Protein AF-A0A257NFE0-F1 (afdb_monomer_lite)

Structure (mmCIF, N/CA/C/O backbone):
data_AF-A0A257NFE0-F1
#
_entry.id   AF-A0A257NFE0-F1
#
loop_
_atom_site.group_PDB
_atom_site.id
_atom_site.type_symbol
_atom_site.label_atom_id
_atom_site.label_alt_id
_atom_s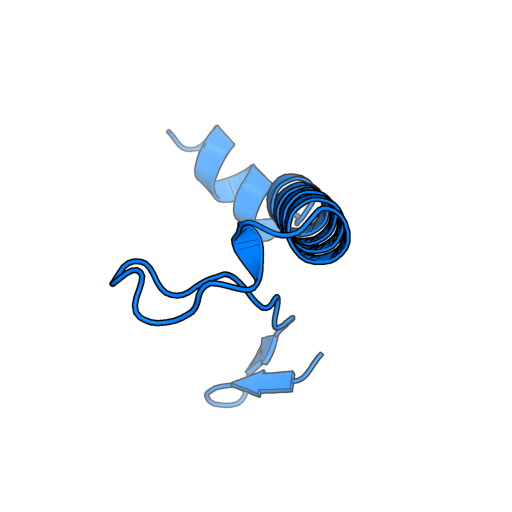ite.label_comp_id
_atom_site.label_asym_id
_atom_site.label_entity_id
_atom_site.label_seq_i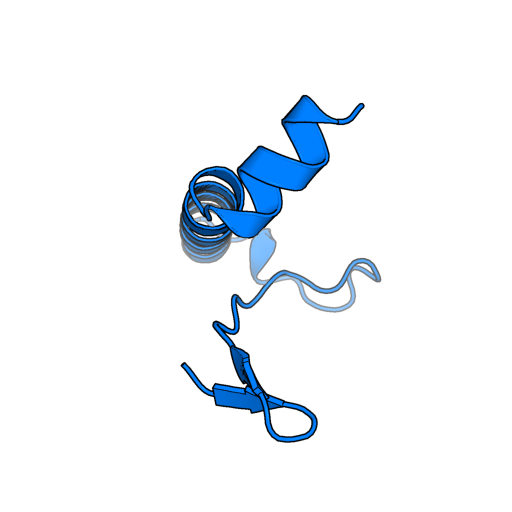d
_atom_site.pdbx_PDB_ins_code
_atom_site.Cartn_x
_atom_site.Cartn_y
_atom_site.Cartn_z
_atom_site.occupancy
_atom_site.B_iso_or_equiv
_atom_site.auth_seq_id
_atom_site.auth_comp_id
_atom_site.auth_asym_id
_atom_site.auth_atom_id
_atom_site.pdbx_PDB_model_num
ATOM 1 N N . PRO A 1 1 ? -13.068 6.453 -2.548 1.00 84.38 1 PRO A N 1
ATOM 2 C CA . PRO A 1 1 ? -14.098 5.612 -1.910 1.00 84.38 1 PRO A CA 1
ATOM 3 C C . PRO A 1 1 ? -14.669 4.495 -2.807 1.00 84.38 1 PRO A C 1
ATOM 5 O O . PRO A 1 1 ? -15.134 4.744 -3.917 1.00 84.38 1 PRO A O 1
ATOM 8 N N . VAL A 1 2 ? -14.652 3.276 -2.278 1.00 93.88 2 VAL A N 1
ATOM 9 C CA . VAL A 1 2 ? -15.264 2.053 -2.812 1.00 93.88 2 VAL A CA 1
ATOM 10 C C . VAL A 1 2 ? -16.262 1.499 -1.790 1.00 93.88 2 VAL A C 1
ATOM 12 O O . VAL A 1 2 ? -16.230 1.889 -0.622 1.00 93.88 2 VAL A O 1
ATOM 15 N N . THR A 1 3 ? -17.139 0.587 -2.209 1.00 96.75 3 THR A N 1
ATOM 16 C CA . THR A 1 3 ? -17.978 -0.186 -1.282 1.00 96.75 3 THR A CA 1
ATOM 17 C C . THR A 1 3 ? -17.364 -1.569 -1.087 1.00 96.75 3 THR A C 1
ATOM 19 O O . THR A 1 3 ? -17.207 -2.307 -2.057 1.00 96.75 3 THR A O 1
ATOM 22 N N . TYR A 1 4 ? -17.041 -1.933 0.154 1.00 94.12 4 TYR A N 1
ATOM 23 C CA . TYR A 1 4 ? -16.477 -3.231 0.530 1.00 94.12 4 TYR A CA 1
ATOM 24 C C . TYR A 1 4 ? -17.321 -3.854 1.650 1.00 94.12 4 TYR A C 1
ATOM 26 O O . TYR A 1 4 ? -17.531 -3.230 2.686 1.00 94.12 4 TYR A O 1
ATOM 34 N N . HIS A 1 5 ? -17.885 -5.047 1.417 1.00 95.19 5 HIS A N 1
ATOM 35 C CA . HIS A 1 5 ? -18.857 -5.706 2.313 1.00 95.19 5 HIS A CA 1
ATOM 36 C C . HIS A 1 5 ? -19.994 -4.790 2.822 1.00 95.19 5 HIS A C 1
ATOM 38 O O . HIS A 1 5 ? -20.405 -4.877 3.972 1.00 95.19 5 HIS A O 1
ATOM 44 N N . GLY A 1 6 ? -20.506 -3.893 1.971 1.00 95.62 6 GLY A N 1
ATOM 45 C CA . GLY A 1 6 ? -21.580 -2.955 2.337 1.00 95.62 6 GLY A CA 1
ATOM 46 C C . GLY A 1 6 ? -21.118 -1.702 3.091 1.00 95.62 6 GLY A C 1
ATOM 47 O O . GLY A 1 6 ? -21.936 -0.831 3.378 1.00 95.62 6 GLY A O 1
ATOM 48 N N . HIS A 1 7 ? -19.819 -1.560 3.357 1.00 92.88 7 HIS A N 1
ATOM 49 C CA . HIS A 1 7 ? -19.234 -0.380 3.987 1.00 92.88 7 HIS A CA 1
ATOM 50 C C . HIS A 1 7 ? -18.561 0.519 2.950 1.00 92.88 7 HIS A C 1
ATOM 52 O O . HIS A 1 7 ? -17.922 0.038 2.015 1.00 92.88 7 HIS A O 1
ATOM 58 N N . ARG A 1 8 ? -18.681 1.839 3.121 1.00 94.69 8 ARG A N 1
ATOM 59 C CA . ARG A 1 8 ? -17.916 2.810 2.332 1.00 94.69 8 ARG A CA 1
ATOM 60 C C . ARG A 1 8 ? -16.494 2.876 2.883 1.00 94.69 8 ARG A C 1
ATOM 62 O O . ARG A 1 8 ? -16.308 3.141 4.067 1.00 94.69 8 ARG A O 1
ATOM 69 N N . THR A 1 9 ? -15.507 2.653 2.026 1.00 94.19 9 THR A N 1
ATOM 70 C CA . THR A 1 9 ? -14.099 2.509 2.417 1.00 94.19 9 THR A CA 1
ATOM 71 C C . THR A 1 9 ? -13.199 3.226 1.420 1.00 94.19 9 THR A C 1
ATOM 73 O O . THR A 1 9 ? -13.539 3.336 0.243 1.00 94.19 9 THR A O 1
ATOM 76 N N . ASP A 1 10 ? -12.040 3.704 1.858 1.00 93.69 10 ASP A N 1
ATOM 77 C CA . ASP A 1 10 ? -11.005 4.191 0.952 1.00 93.69 10 ASP A CA 1
ATOM 78 C C . ASP A 1 10 ? -10.052 3.059 0.564 1.00 93.69 10 ASP A C 1
ATOM 80 O O . ASP A 1 10 ? -9.572 2.308 1.409 1.00 93.69 10 ASP A O 1
ATOM 84 N N . ALA A 1 11 ? -9.811 2.915 -0.739 1.00 94.25 11 ALA A N 1
ATOM 85 C CA . ALA A 1 11 ? -8.8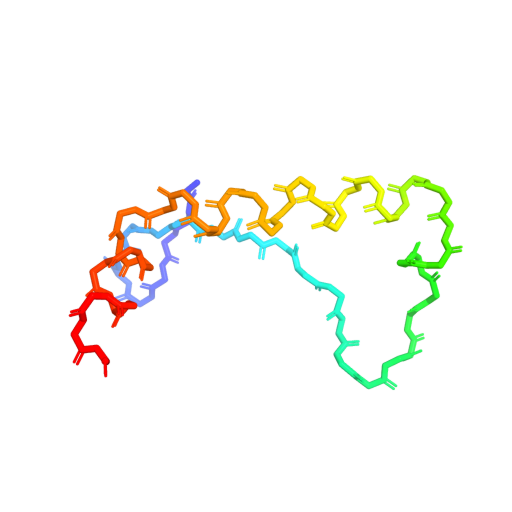99 1.923 -1.291 1.00 94.25 11 ALA A CA 1
ATOM 86 C C . ALA A 1 11 ? -7.601 2.616 -1.707 1.00 94.25 11 ALA A C 1
ATOM 88 O O . ALA A 1 11 ? -7.621 3.496 -2.569 1.00 94.25 11 ALA A O 1
ATOM 89 N N . ILE A 1 12 ? -6.489 2.213 -1.095 1.00 93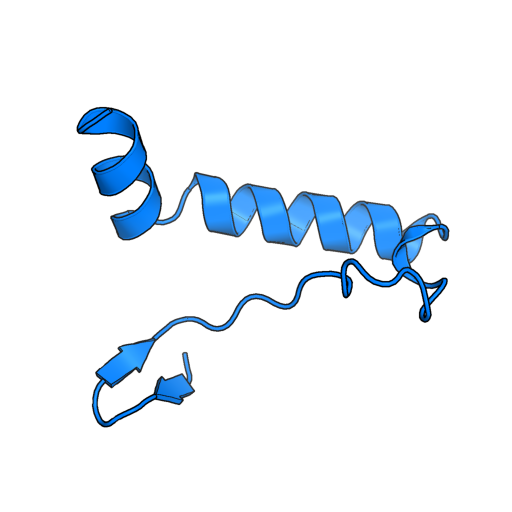.69 12 ILE A N 1
ATOM 90 C CA . ILE A 1 12 ? -5.154 2.755 -1.360 1.00 93.69 12 ILE A CA 1
ATOM 91 C C . ILE A 1 12 ? -4.312 1.631 -1.985 1.00 93.69 12 ILE A C 1
ATOM 93 O O . ILE A 1 12 ? -4.124 0.598 -1.339 1.00 93.69 12 ILE A O 1
ATOM 97 N N . PRO A 1 13 ? -3.829 1.776 -3.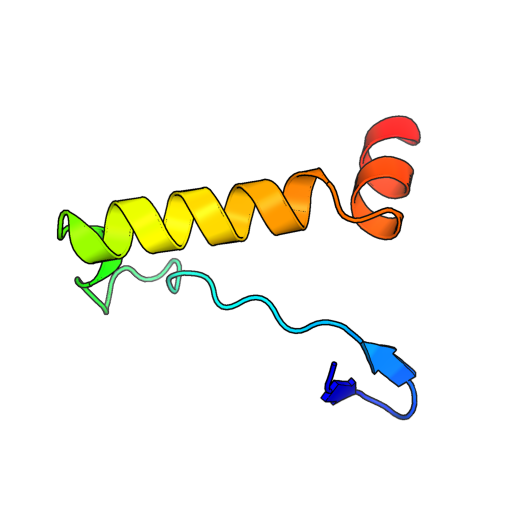232 1.00 90.94 13 PRO A N 1
ATOM 98 C CA . PRO A 1 13 ? -3.013 0.751 -3.870 1.00 90.94 13 PRO A CA 1
ATOM 99 C C . PRO A 1 13 ? -1.608 0.713 -3.256 1.00 90.94 13 PRO A C 1
ATOM 101 O O . PRO A 1 13 ? -0.968 1.746 -3.076 1.00 90.94 13 PRO A O 1
ATOM 104 N N . LEU A 1 14 ? -1.111 -0.493 -2.981 1.00 92.06 14 LEU A N 1
ATOM 105 C CA . LEU A 1 14 ? 0.245 -0.746 -2.493 1.00 92.06 14 LEU A CA 1
ATOM 106 C C . LEU A 1 14 ? 0.920 -1.830 -3.346 1.00 92.06 14 LEU A C 1
ATOM 108 O O . LEU A 1 14 ? 0.232 -2.662 -3.948 1.00 92.06 14 LEU A O 1
ATOM 112 N N . PRO A 1 15 ? 2.261 -1.842 -3.431 1.00 88.69 15 PRO A N 1
ATOM 113 C CA . PRO A 1 15 ? 2.984 -2.888 -4.132 1.00 88.69 15 PRO A CA 1
ATOM 114 C C . PRO A 1 15 ? 2.769 -4.234 -3.447 1.00 88.69 15 PRO A C 1
ATOM 116 O O . PRO A 1 15 ? 2.769 -4.349 -2.223 1.00 88.69 15 PRO A O 1
ATOM 119 N N . HIS A 1 16 ? 2.610 -5.275 -4.260 1.00 86.19 16 HIS A N 1
ATOM 120 C CA . HIS A 1 16 ? 2.437 -6.622 -3.745 1.00 86.19 16 HIS A CA 1
ATOM 121 C C . HIS A 1 16 ? 3.747 -7.127 -3.104 1.00 86.19 16 HIS A C 1
ATOM 123 O O . HIS A 1 16 ? 4.801 -7.048 -3.747 1.00 86.19 16 HIS A O 1
ATOM 129 N N . PRO A 1 17 ? 3.711 -7.703 -1.887 1.00 81.12 17 PRO A N 1
ATOM 130 C CA . PRO A 1 17 ? 4.915 -8.075 -1.137 1.00 81.12 17 PRO A CA 1
ATOM 131 C C . PRO A 1 17 ? 5.722 -9.211 -1.779 1.00 81.12 17 PRO A C 1
ATOM 133 O O . PRO A 1 17 ? 6.900 -9.367 -1.478 1.00 81.12 17 PRO A O 1
ATOM 136 N N . SER A 1 18 ? 5.131 -9.984 -2.700 1.00 85.12 18 SER A N 1
ATOM 137 C CA . SER A 1 18 ? 5.850 -11.050 -3.418 1.00 85.12 18 SER A CA 1
ATOM 138 C C . SER A 1 18 ? 6.946 -10.548 -4.364 1.00 85.12 18 SER A C 1
ATOM 140 O O . SER A 1 18 ? 7.721 -11.353 -4.870 1.00 85.12 18 SER A O 1
ATOM 142 N N . GLY A 1 19 ? 6.991 -9.246 -4.672 1.00 76.06 19 GLY A N 1
ATOM 143 C CA . GLY A 1 19 ? 8.009 -8.675 -5.557 1.00 76.06 19 GLY A CA 1
ATOM 144 C C . GLY A 1 19 ? 7.853 -9.025 -7.043 1.00 76.06 19 GLY A C 1
ATOM 145 O O . GLY A 1 19 ? 8.707 -8.638 -7.836 1.00 76.06 19 GLY A O 1
ATOM 146 N N . ALA A 1 20 ? 6.761 -9.691 -7.444 1.00 80.69 20 ALA A N 1
ATOM 147 C CA . ALA A 1 20 ? 6.486 -10.045 -8.843 1.00 80.69 20 ALA A CA 1
ATOM 148 C C . ALA A 1 20 ? 6.321 -8.822 -9.766 1.00 80.69 20 ALA A C 1
ATOM 150 O O . ALA A 1 20 ? 6.414 -8.944 -10.983 1.00 80.69 20 ALA A O 1
ATOM 151 N N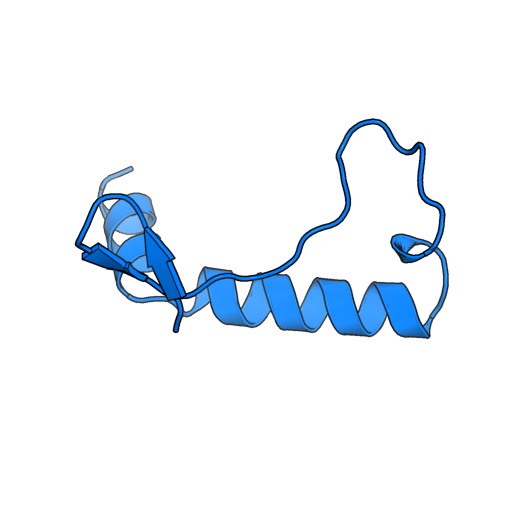 . SER A 1 21 ? 6.082 -7.638 -9.194 1.00 73.31 21 SER A N 1
ATOM 152 C CA . SER A 1 21 ? 5.963 -6.392 -9.938 1.00 73.31 21 SER A CA 1
ATOM 153 C C . SER A 1 21 ? 7.090 -5.426 -9.588 1.00 73.31 21 SER A C 1
ATOM 155 O O . SER A 1 21 ? 7.324 -5.139 -8.415 1.00 73.31 21 SER A O 1
ATOM 157 N N . THR A 1 22 ? 7.778 -4.903 -10.602 1.00 78.38 22 THR A N 1
ATOM 158 C CA . THR A 1 22 ? 8.955 -4.031 -10.452 1.00 78.38 22 THR A CA 1
ATOM 159 C C . THR A 1 22 ? 8.625 -2.540 -10.437 1.00 78.38 22 THR A C 1
ATOM 161 O O . THR A 1 22 ? 9.534 -1.734 -10.265 1.00 78.38 22 THR A O 1
ATOM 164 N N . TRP A 1 23 ? 7.352 -2.148 -10.583 1.00 75.06 23 TRP A N 1
ATOM 165 C CA . TRP A 1 23 ? 6.971 -0.735 -10.719 1.00 75.06 23 TRP A CA 1
ATOM 166 C C . TRP A 1 23 ? 7.448 0.123 -9.538 1.00 75.06 23 TRP A C 1
ATOM 168 O O . TRP A 1 23 ? 7.950 1.218 -9.762 1.00 75.06 23 TRP A O 1
ATOM 178 N N . HIS A 1 24 ? 7.416 -0.412 -8.309 1.00 74.88 24 HIS A N 1
ATOM 179 C CA . HIS A 1 24 ? 7.898 0.248 -7.086 1.00 74.88 24 HIS A CA 1
ATOM 180 C C . HIS A 1 24 ? 9.413 0.526 -7.063 1.00 74.88 24 HIS A C 1
ATOM 182 O O . HIS A 1 24 ? 9.902 1.126 -6.115 1.00 74.88 24 HIS A O 1
ATOM 188 N N . ARG A 1 25 ? 10.172 0.064 -8.066 1.00 82.94 25 ARG A N 1
ATOM 189 C CA . ARG A 1 25 ? 11.623 0.298 -8.202 1.00 82.94 25 ARG A CA 1
ATOM 190 C C . ARG A 1 25 ? 11.958 1.399 -9.206 1.00 82.94 25 ARG A C 1
ATOM 192 O O . ARG A 1 25 ? 13.126 1.708 -9.408 1.00 82.94 25 ARG A O 1
ATOM 199 N N . THR A 1 26 ? 10.944 1.956 -9.860 1.00 88.19 26 THR A N 1
ATOM 200 C CA . THR A 1 26 ? 11.080 3.135 -10.719 1.00 88.19 26 THR A CA 1
ATOM 201 C C . THR A 1 26 ? 10.892 4.396 -9.884 1.00 88.19 26 THR A C 1
ATOM 203 O O . THR A 1 26 ? 10.191 4.361 -8.875 1.00 88.19 26 THR A O 1
ATOM 206 N N . GLU A 1 27 ? 11.461 5.521 -10.313 1.00 91.25 27 GLU A N 1
ATOM 207 C CA . GLU A 1 27 ? 11.270 6.820 -9.650 1.00 91.25 27 GLU A CA 1
ATOM 208 C C . GLU A 1 27 ? 9.779 7.164 -9.480 1.00 91.25 27 GLU A C 1
ATOM 210 O O . GLU A 1 27 ? 9.328 7.509 -8.390 1.00 91.25 27 GLU A O 1
ATOM 215 N N . GLN A 1 28 ? 8.988 6.955 -10.536 1.00 88.69 28 GLN A N 1
ATOM 216 C CA . GLN A 1 28 ? 7.538 7.164 -10.520 1.00 88.69 28 GLN A CA 1
ATOM 217 C C . GLN A 1 28 ? 6.839 6.253 -9.504 1.00 88.69 28 GLN A C 1
ATOM 219 O O . GLN A 1 28 ? 5.960 6.695 -8.766 1.00 88.69 28 GLN A O 1
ATOM 224 N N . GLY A 1 29 ? 7.229 4.980 -9.439 1.00 91.00 29 GLY A N 1
ATOM 225 C CA . GLY A 1 29 ? 6.641 4.038 -8.494 1.00 91.00 29 GLY A CA 1
ATOM 226 C C . GLY A 1 29 ? 7.012 4.309 -7.041 1.00 91.00 29 GLY A C 1
ATOM 227 O O . GLY A 1 29 ? 6.168 4.118 -6.168 1.00 91.00 29 GLY A O 1
ATOM 228 N N . LEU A 1 30 ? 8.228 4.790 -6.778 1.00 91.94 30 LEU A N 1
ATOM 229 C CA . LEU A 1 30 ? 8.645 5.221 -5.444 1.00 91.94 30 LEU A CA 1
ATOM 230 C C . LEU A 1 30 ? 7.823 6.427 -4.974 1.00 91.94 30 LEU A C 1
ATOM 232 O O . LEU A 1 30 ? 7.295 6.394 -3.866 1.00 91.94 30 LEU A O 1
ATOM 236 N N . ALA A 1 31 ? 7.626 7.432 -5.834 1.00 93.75 31 ALA A N 1
ATOM 237 C CA . ALA A 1 31 ? 6.807 8.602 -5.508 1.00 93.75 31 ALA A CA 1
ATOM 238 C C . ALA A 1 31 ? 5.331 8.236 -5.242 1.00 93.75 31 ALA A C 1
ATOM 240 O O . ALA A 1 31 ? 4.701 8.758 -4.316 1.00 93.75 31 ALA A O 1
ATOM 241 N N . LEU A 1 32 ? 4.772 7.303 -6.022 1.00 93.31 32 LEU A N 1
ATOM 242 C CA . LEU A 1 32 ? 3.417 6.784 -5.799 1.00 93.31 32 LEU A CA 1
ATOM 243 C C . LEU A 1 32 ? 3.313 5.987 -4.494 1.00 93.31 32 LEU A C 1
ATOM 245 O O . LEU A 1 32 ? 2.314 6.112 -3.785 1.00 93.31 32 LEU A O 1
ATOM 249 N N . LEU A 1 33 ? 4.332 5.190 -4.166 1.00 93.62 33 LEU A N 1
ATOM 250 C CA . LEU A 1 33 ? 4.388 4.447 -2.910 1.00 93.62 33 LEU A CA 1
ATOM 251 C C . LEU A 1 33 ? 4.459 5.392 -1.709 1.00 93.62 33 LEU A C 1
ATOM 253 O O . LEU A 1 33 ? 3.696 5.216 -0.763 1.00 93.62 33 LEU A O 1
ATOM 257 N N . GLU A 1 34 ? 5.329 6.400 -1.754 1.00 95.25 34 GLU A N 1
ATOM 258 C CA . GLU A 1 34 ? 5.425 7.416 -0.704 1.00 95.25 34 GLU A CA 1
ATOM 259 C C . GLU A 1 34 ? 4.073 8.104 -0.497 1.00 95.25 34 GLU A C 1
ATOM 261 O O . GLU A 1 34 ? 3.551 8.114 0.616 1.00 95.25 34 GLU A O 1
ATOM 266 N N . SER A 1 35 ? 3.440 8.548 -1.586 1.00 95.56 35 SER A N 1
ATOM 267 C CA . SER A 1 35 ? 2.113 9.172 -1.544 1.00 95.56 35 SER A CA 1
ATOM 268 C C . SER A 1 35 ? 1.056 8.253 -0.916 1.00 95.56 35 SER A C 1
ATOM 270 O O . SER A 1 35 ? 0.288 8.681 -0.053 1.00 95.56 35 SER A O 1
ATOM 272 N N . ALA A 1 36 ? 1.023 6.976 -1.309 1.00 95.75 36 ALA A N 1
ATOM 273 C CA . ALA A 1 36 ? 0.098 5.987 -0.758 1.00 95.75 36 ALA A CA 1
ATOM 274 C C . ALA A 1 36 ? 0.313 5.771 0.751 1.00 95.75 36 ALA A C 1
ATOM 276 O O . ALA A 1 36 ? -0.654 5.733 1.518 1.00 95.75 36 ALA A O 1
ATOM 277 N N . LEU A 1 37 ? 1.571 5.671 1.189 1.00 95.56 37 LEU A N 1
ATOM 278 C CA . LEU A 1 37 ? 1.921 5.499 2.599 1.00 95.56 37 LEU A CA 1
ATOM 279 C C . LEU A 1 37 ? 1.622 6.754 3.427 1.00 95.56 37 LEU A C 1
ATOM 281 O O . LEU A 1 37 ? 1.149 6.622 4.555 1.00 95.56 37 LEU A O 1
ATOM 285 N N . THR A 1 38 ? 1.816 7.955 2.879 1.00 97.19 38 THR A N 1
ATOM 286 C CA . THR A 1 38 ? 1.423 9.212 3.532 1.00 97.19 38 THR A CA 1
ATOM 287 C C . THR A 1 38 ? -0.088 9.277 3.748 1.00 97.19 38 THR A C 1
ATOM 289 O O . THR A 1 38 ? -0.530 9.590 4.855 1.00 97.19 38 THR A O 1
ATOM 292 N N . ILE A 1 39 ? -0.889 8.924 2.735 1.00 96.38 39 ILE A N 1
ATOM 293 C CA . ILE A 1 39 ? -2.355 8.873 2.863 1.00 96.38 39 ILE A CA 1
ATOM 294 C C . ILE A 1 39 ? -2.755 7.874 3.953 1.00 96.38 39 ILE A C 1
ATOM 296 O O . ILE A 1 39 ? -3.576 8.195 4.813 1.00 96.38 39 ILE A O 1
ATOM 300 N N . LEU A 1 40 ? -2.158 6.677 3.948 1.00 95.38 40 LEU A N 1
ATOM 301 C CA . LEU A 1 40 ? -2.442 5.654 4.952 1.00 95.38 40 LEU A CA 1
ATOM 302 C C . LEU A 1 40 ? -2.078 6.135 6.362 1.00 95.38 40 LEU A C 1
ATOM 304 O O . LEU A 1 40 ? -2.892 6.013 7.276 1.00 95.38 40 LEU A O 1
ATOM 308 N N . GLN A 1 41 ? -0.892 6.727 6.532 1.00 96.12 41 GLN A N 1
ATOM 309 C CA . GLN A 1 41 ? -0.434 7.265 7.811 1.00 96.12 41 GLN A CA 1
ATOM 310 C C . GLN A 1 41 ? -1.410 8.313 8.352 1.00 96.12 41 GLN A C 1
ATOM 312 O O . GLN A 1 41 ? -1.714 8.298 9.541 1.00 96.12 41 GLN A O 1
ATOM 317 N N . GLN A 1 42 ? -1.914 9.208 7.504 1.00 96.31 42 GLN A N 1
ATOM 318 C CA . GLN A 1 42 ? -2.821 10.283 7.912 1.00 96.31 42 GLN A CA 1
ATOM 319 C C . GLN A 1 42 ? -4.272 9.818 8.116 1.00 96.31 42 GLN A C 1
ATOM 321 O O . GLN A 1 42 ? -5.080 10.563 8.674 1.00 96.31 42 GLN A O 1
ATOM 326 N N . HIS A 1 43 ? -4.624 8.600 7.695 1.00 95.56 43 HIS A N 1
ATOM 327 C CA . HIS A 1 43 ? -5.997 8.120 7.760 1.00 95.56 43 HIS A CA 1
ATOM 328 C C . HIS A 1 43 ? -6.479 7.984 9.223 1.00 95.56 43 HIS A C 1
ATOM 330 O O . HIS A 1 43 ? -5.827 7.300 10.021 1.00 95.56 43 HIS A O 1
ATOM 336 N N . PRO A 1 44 ? -7.649 8.548 9.599 1.00 94.69 44 PRO A N 1
ATOM 337 C CA . PRO A 1 44 ? -8.117 8.559 10.990 1.00 94.69 44 PRO A CA 1
ATOM 338 C C . PRO A 1 44 ? -8.200 7.173 11.636 1.00 94.69 44 PRO A C 1
ATOM 340 O O . PRO A 1 44 ? -7.781 6.994 12.778 1.00 94.69 44 PRO A O 1
ATOM 343 N N . ALA A 1 45 ? -8.685 6.173 10.891 1.00 93.19 45 ALA A N 1
ATOM 344 C CA . ALA A 1 45 ? -8.770 4.801 11.394 1.00 93.19 45 ALA A CA 1
ATOM 345 C C . ALA A 1 45 ? -7.384 4.192 11.673 1.00 93.19 45 ALA A C 1
ATOM 347 O O . ALA A 1 45 ? -7.224 3.454 12.639 1.00 93.19 45 ALA A O 1
ATOM 348 N N . TRP A 1 46 ? -6.369 4.533 10.869 1.00 94.94 46 TRP A N 1
ATOM 349 C CA . TRP A 1 46 ? -5.005 4.048 11.078 1.00 94.94 46 TRP A CA 1
ATOM 350 C C . TRP A 1 46 ? -4.370 4.700 12.309 1.00 94.94 46 TRP A C 1
ATOM 352 O O . TRP A 1 46 ? -3.838 4.015 13.179 1.00 94.94 46 TRP A O 1
ATOM 362 N N . GLN A 1 47 ? -4.527 6.019 12.445 1.00 96.31 47 GLN A N 1
ATOM 363 C CA . GLN A 1 47 ? -4.098 6.771 13.627 1.00 96.31 47 GLN A CA 1
ATOM 364 C C . GLN A 1 47 ? -4.705 6.221 14.925 1.00 96.31 47 GLN A C 1
ATOM 366 O O . GLN A 1 47 ? -4.031 6.183 15.953 1.00 96.31 47 GLN A O 1
ATOM 371 N N . GLN A 1 48 ? -5.966 5.781 14.894 1.00 96.06 48 GLN A N 1
ATOM 372 C CA . GLN A 1 48 ? -6.615 5.164 16.049 1.00 96.06 48 GLN A CA 1
ATOM 373 C C . GLN A 1 48 ? -5.969 3.824 16.436 1.00 96.06 48 GLN A C 1
ATOM 375 O O . GLN A 1 48 ? -5.759 3.589 17.624 1.00 96.06 48 GLN A O 1
ATOM 380 N N . ILE A 1 49 ? -5.616 2.982 15.458 1.00 95.31 49 ILE A N 1
ATOM 381 C CA . ILE A 1 49 ? -4.926 1.702 15.693 1.00 95.31 49 ILE A CA 1
ATOM 382 C C . ILE A 1 49 ? -3.545 1.942 16.317 1.00 95.31 49 ILE A C 1
ATOM 384 O O . ILE A 1 49 ? -3.222 1.334 17.335 1.00 95.31 49 ILE A O 1
ATOM 388 N N . CYS A 1 50 ? -2.754 2.865 15.759 1.00 94.19 50 CYS A N 1
ATOM 389 C CA . CYS A 1 50 ? -1.410 3.160 16.266 1.00 94.19 50 CYS A CA 1
ATOM 390 C C . CYS A 1 50 ? -1.409 3.724 17.692 1.00 94.19 50 CYS A C 1
ATOM 392 O O . CYS A 1 50 ? -0.483 3.451 18.441 1.00 94.19 50 CYS A O 1
ATOM 394 N N . LYS A 1 51 ? -2.426 4.508 18.076 1.00 92.00 51 LYS A N 1
ATOM 395 C CA . LYS A 1 51 ? -2.553 5.053 19.442 1.00 92.00 51 LYS A CA 1
ATOM 396 C C . LYS A 1 51 ? -2.965 4.012 20.483 1.00 92.00 51 LYS A C 1
ATOM 398 O O . LYS A 1 51 ? -2.811 4.263 21.672 1.00 92.00 51 LYS A O 1
ATOM 403 N N . ALA A 1 52 ? -3.559 2.905 20.046 1.00 79.25 52 ALA A N 1
ATOM 404 C CA . ALA A 1 52 ? -4.003 1.820 20.913 1.00 79.25 52 ALA A CA 1
ATOM 405 C C . ALA A 1 52 ? -2.920 0.744 21.139 1.00 79.25 52 ALA A C 1
ATOM 407 O O . ALA A 1 52 ? -3.193 -0.234 21.833 1.00 79.25 52 ALA A O 1
ATOM 408 N N . SER A 1 53 ? -1.735 0.909 20.535 1.00 56.56 53 SER A N 1
ATOM 409 C CA . SER A 1 53 ? -0.558 0.031 20.653 1.00 56.56 53 SER A CA 1
ATOM 410 C C . SER A 1 53 ? 0.517 0.685 21.515 1.00 56.56 53 SER A C 1
ATOM 412 O O . SER A 1 53 ? 1.226 -0.067 22.216 1.00 56.56 53 SER A O 1
#

Foldseek 3Di:
DDADPNDDDDDQDADDPVCPDCQCVDPVNVVSNVVSVVCQCPDPVNVVVVVVD

Secondary structure (DSSP, 8-state):
-EEETTEEE-------TT----GGGSHHHHHHHHHHHHHHHH-HHHHHHHHT-

pLDDT: mean 90.04, std 8.01, range [56.56, 97.19]

Sequence (53 aa):
PVTYHGHRTDAIPLPHPSGASTWHRTEQGLALLESALTILQQHPAWQQICKAS

Radius of gyration: 13.46 Å; chains: 1; bounding box: 33×21×32 Å